Protein AF-A0A8T0RXV0-F1 (afdb_monomer_lite)

Structure (mmCIF, N/CA/C/O backbone):
data_AF-A0A8T0RXV0-F1
#
_entry.id   AF-A0A8T0RXV0-F1
#
loop_
_atom_site.group_PDB
_atom_site.id
_atom_site.type_symbol
_atom_site.label_atom_id
_atom_site.label_alt_id
_atom_site.label_comp_id
_atom_site.label_asym_id
_atom_site.label_entity_id
_atom_site.label_seq_id
_atom_site.pdbx_PDB_ins_code
_atom_site.Cartn_x
_atom_site.Cartn_y
_atom_site.Cartn_z
_atom_site.occupancy
_atom_site.B_iso_or_equiv
_atom_site.auth_seq_id
_atom_site.auth_comp_id
_atom_site.auth_asym_id
_atom_site.auth_atom_id
_atom_site.pdbx_PDB_model_num
ATOM 1 N N . MET A 1 1 ? 48.356 -8.460 -72.939 1.00 58.88 1 MET A N 1
ATOM 2 C CA . MET A 1 1 ? 48.527 -8.173 -71.494 1.00 58.88 1 MET A CA 1
ATOM 3 C C . MET A 1 1 ? 47.747 -6.936 -71.008 1.00 58.88 1 MET A C 1
ATOM 5 O O . MET A 1 1 ? 47.379 -6.901 -69.845 1.00 58.88 1 MET A O 1
ATOM 9 N N . ASN A 1 2 ? 47.422 -5.952 -71.863 1.00 64.62 2 ASN A N 1
ATOM 10 C CA . ASN A 1 2 ? 46.769 -4.693 -71.445 1.00 64.62 2 ASN A CA 1
ATOM 11 C C . ASN A 1 2 ? 45.253 -4.792 -71.145 1.00 64.62 2 ASN A C 1
ATOM 13 O O . ASN A 1 2 ? 44.739 -4.111 -70.266 1.00 64.62 2 ASN A O 1
ATOM 17 N N . GLN A 1 3 ? 44.528 -5.676 -71.839 1.00 70.62 3 GLN A N 1
ATOM 18 C CA . GLN A 1 3 ? 43.066 -5.788 -71.720 1.00 70.62 3 GLN A CA 1
ATOM 19 C C . GLN A 1 3 ? 42.608 -6.452 -70.404 1.00 70.62 3 GLN A C 1
ATOM 21 O O . GLN A 1 3 ? 41.545 -6.124 -69.888 1.00 70.62 3 GLN A O 1
ATOM 26 N N . ASN A 1 4 ? 43.438 -7.331 -69.825 1.00 80.12 4 ASN A N 1
ATOM 27 C CA . ASN A 1 4 ? 43.137 -8.017 -68.562 1.00 80.12 4 ASN A CA 1
ATOM 28 C C . ASN A 1 4 ? 43.220 -7.060 -67.356 1.00 80.12 4 ASN A C 1
ATOM 30 O O . ASN A 1 4 ? 42.320 -7.027 -66.525 1.00 80.12 4 ASN A O 1
ATOM 34 N N . HIS A 1 5 ? 44.239 -6.192 -67.328 1.00 82.12 5 HIS A N 1
ATOM 35 C CA . HIS A 1 5 ? 44.405 -5.178 -66.280 1.00 82.12 5 HIS A CA 1
ATOM 36 C C . HIS A 1 5 ? 43.252 -4.163 -66.250 1.00 82.12 5 HIS A C 1
ATOM 38 O O . HIS A 1 5 ? 42.787 -3.779 -65.180 1.00 82.12 5 HIS A O 1
ATOM 44 N N . SER A 1 6 ? 42.742 -3.755 -67.417 1.00 88.62 6 SER A N 1
ATOM 45 C CA . SER A 1 6 ? 41.596 -2.840 -67.501 1.00 88.62 6 SER A CA 1
ATOM 46 C C . SER A 1 6 ? 40.308 -3.455 -66.930 1.00 88.62 6 SER A C 1
ATOM 48 O O . SER A 1 6 ? 39.563 -2.779 -66.217 1.00 88.62 6 SER A O 1
ATOM 50 N N . ALA A 1 7 ? 40.065 -4.746 -67.182 1.00 91.62 7 ALA A N 1
ATOM 51 C CA . ALA A 1 7 ? 38.912 -5.459 -66.635 1.00 91.62 7 ALA A CA 1
ATOM 52 C C . ALA A 1 7 ? 38.996 -5.618 -65.106 1.00 91.62 7 ALA A C 1
ATOM 54 O O . ALA A 1 7 ? 37.989 -5.476 -64.412 1.00 91.62 7 ALA A O 1
ATOM 55 N N . GLU A 1 8 ? 40.193 -5.872 -64.577 1.00 93.00 8 GLU A N 1
ATOM 56 C CA . GLU A 1 8 ? 40.444 -5.999 -63.138 1.00 93.00 8 GLU A CA 1
ATOM 57 C C . GLU A 1 8 ? 40.203 -4.680 -62.391 1.00 93.00 8 GLU A C 1
ATOM 59 O O . GLU A 1 8 ? 39.479 -4.654 -61.395 1.00 93.00 8 GLU A O 1
ATOM 64 N N . ILE A 1 9 ? 40.707 -3.562 -62.927 1.00 92.88 9 ILE A N 1
ATOM 65 C CA . ILE A 1 9 ? 40.464 -2.219 -62.375 1.00 92.88 9 ILE A CA 1
ATOM 66 C C . ILE A 1 9 ? 38.962 -1.922 -62.312 1.00 92.88 9 ILE A C 1
ATOM 68 O O . ILE A 1 9 ? 38.464 -1.454 -61.286 1.00 92.88 9 ILE A O 1
ATOM 72 N N . LYS A 1 10 ? 38.216 -2.240 -63.377 1.00 94.56 10 LYS A N 1
ATOM 73 C CA . LYS A 1 10 ? 36.764 -2.024 -63.414 1.00 94.56 10 LYS A CA 1
ATOM 74 C C . LYS A 1 10 ? 36.038 -2.831 -62.331 1.00 94.56 10 LYS A C 1
ATOM 76 O O . LYS A 1 10 ? 35.209 -2.270 -61.617 1.00 94.56 10 LYS A O 1
ATOM 81 N N . ARG A 1 11 ? 36.391 -4.110 -62.155 1.00 95.31 11 ARG A N 1
ATOM 82 C CA . ARG A 1 11 ? 35.817 -4.968 -61.100 1.00 95.31 11 ARG A CA 1
ATOM 83 C C . ARG A 1 11 ? 36.105 -4.431 -59.702 1.00 95.31 11 ARG A C 1
ATOM 85 O O . ARG A 1 11 ? 35.204 -4.390 -58.868 1.00 95.31 11 ARG A O 1
ATOM 92 N N . LEU A 1 12 ? 37.338 -3.992 -59.449 1.00 95.50 12 LEU A N 1
ATOM 93 C CA . LEU A 1 12 ? 37.716 -3.400 -58.163 1.00 95.50 12 LEU A CA 1
ATOM 94 C C . LEU A 1 12 ? 36.931 -2.114 -57.881 1.00 95.50 12 LEU A C 1
ATOM 96 O O . LEU A 1 12 ? 36.508 -1.882 -56.749 1.00 95.50 12 LEU A O 1
ATOM 100 N N . GLN A 1 13 ? 36.683 -1.299 -58.905 1.00 95.19 13 GLN A N 1
ATOM 101 C CA . GLN A 1 13 ? 35.916 -0.065 -58.764 1.00 95.19 13 GLN A CA 1
ATOM 102 C C . GLN A 1 13 ? 34.431 -0.332 -58.482 1.00 95.19 13 GLN A C 1
ATOM 104 O O . GLN A 1 13 ? 33.842 0.316 -57.615 1.00 95.19 13 GLN A O 1
ATOM 109 N N . GLU A 1 14 ? 33.837 -1.324 -59.145 1.00 96.62 14 GLU A N 1
ATOM 110 C CA . GLU A 1 14 ? 32.471 -1.784 -58.868 1.00 96.62 14 GLU A CA 1
ATOM 111 C C . GLU A 1 14 ? 32.344 -2.357 -57.447 1.00 96.62 14 GLU A C 1
ATOM 113 O O . GLU A 1 14 ? 31.423 -1.986 -56.715 1.00 96.62 14 GLU A O 1
ATOM 118 N N . ALA A 1 15 ? 33.298 -3.190 -57.018 1.00 96.81 15 ALA A N 1
ATOM 119 C CA . ALA A 1 15 ? 33.333 -3.745 -55.666 1.00 96.81 15 ALA A CA 1
ATOM 120 C C . ALA A 1 15 ? 33.471 -2.649 -54.598 1.00 96.81 15 ALA A C 1
ATOM 122 O O . ALA A 1 15 ? 32.729 -2.651 -53.614 1.00 96.81 15 ALA A O 1
ATOM 123 N N . LYS A 1 16 ? 34.358 -1.667 -54.816 1.00 97.19 16 LYS A N 1
ATOM 124 C CA . LYS A 1 16 ? 34.516 -0.502 -53.933 1.00 97.19 16 LYS A CA 1
ATOM 125 C C . LYS A 1 16 ? 33.214 0.289 -53.811 1.00 97.19 16 LYS A C 1
ATOM 127 O O . LYS A 1 16 ? 32.817 0.642 -52.703 1.00 97.19 16 LYS A O 1
ATOM 132 N N . ASN A 1 17 ? 32.545 0.561 -54.930 1.00 96.62 17 ASN A N 1
ATOM 133 C CA . ASN A 1 17 ? 31.291 1.315 -54.935 1.00 96.62 17 ASN A CA 1
ATOM 134 C C . ASN A 1 17 ? 30.171 0.553 -54.215 1.00 96.62 17 ASN A C 1
ATOM 136 O O . ASN A 1 17 ? 29.411 1.155 -53.455 1.00 96.62 17 ASN A O 1
ATOM 140 N N . LYS A 1 18 ? 30.097 -0.770 -54.407 1.00 97.56 18 LYS A N 1
ATOM 141 C CA . LYS A 1 18 ? 29.151 -1.631 -53.691 1.00 97.56 18 LYS A CA 1
ATOM 142 C C . LYS A 1 18 ? 29.402 -1.600 -52.180 1.00 97.56 18 LYS A C 1
ATOM 144 O O . LYS A 1 18 ? 28.475 -1.312 -51.429 1.00 97.56 18 LYS A O 1
ATOM 149 N N . ALA A 1 19 ? 30.648 -1.805 -51.752 1.00 97.31 19 ALA A N 1
ATOM 150 C CA . ALA A 1 19 ? 31.025 -1.762 -50.338 1.00 97.31 19 ALA A CA 1
ATOM 151 C C . ALA A 1 19 ? 30.744 -0.389 -49.705 1.00 97.31 19 ALA A C 1
ATOM 153 O O . ALA A 1 19 ? 30.263 -0.304 -48.579 1.00 97.31 19 ALA A O 1
ATOM 154 N N . MET A 1 20 ? 30.987 0.701 -50.441 1.00 97.50 20 MET A N 1
ATOM 155 C CA . MET A 1 20 ? 30.693 2.057 -49.973 1.00 97.50 20 MET A CA 1
ATOM 156 C C . MET A 1 20 ? 29.193 2.284 -49.750 1.00 97.50 20 MET A C 1
ATOM 158 O O . MET A 1 20 ? 28.813 2.944 -48.783 1.00 97.50 20 MET A O 1
ATOM 162 N N . LYS A 1 21 ? 28.340 1.727 -50.617 1.00 97.56 21 LYS A N 1
ATOM 163 C CA . LYS A 1 21 ? 26.886 1.788 -50.443 1.00 97.56 21 LYS A CA 1
ATOM 164 C C . LYS A 1 21 ? 26.438 0.991 -49.216 1.00 97.56 21 LYS A C 1
ATOM 166 O O . LYS A 1 21 ? 25.715 1.526 -48.387 1.00 97.56 21 LYS A O 1
ATOM 171 N N . GLU A 1 22 ? 26.913 -0.244 -49.069 1.00 97.69 22 GLU A N 1
ATOM 172 C CA . GLU A 1 22 ? 26.587 -1.093 -47.912 1.00 97.69 22 GLU A CA 1
ATOM 173 C C . GLU A 1 22 ? 27.020 -0.447 -46.588 1.00 97.69 22 GLU A C 1
ATOM 175 O O . GLU A 1 22 ? 26.275 -0.484 -45.610 1.00 97.69 22 GLU A O 1
ATOM 180 N N . LEU A 1 23 ? 28.190 0.203 -46.566 1.00 97.56 23 LEU A N 1
ATOM 181 C CA . LEU A 1 23 ? 28.672 0.942 -45.399 1.00 97.56 23 LEU A CA 1
ATOM 182 C C . LEU A 1 23 ? 27.764 2.132 -45.052 1.00 97.56 23 LEU A C 1
ATOM 184 O O . LEU A 1 23 ? 27.494 2.368 -43.875 1.00 97.56 23 LEU A O 1
ATOM 188 N N . ARG A 1 24 ? 27.269 2.867 -46.059 1.00 97.94 24 ARG A N 1
ATOM 189 C CA . ARG A 1 24 ? 26.311 3.964 -45.848 1.00 97.94 24 ARG A CA 1
ATOM 190 C C . ARG A 1 24 ? 25.008 3.441 -45.241 1.00 97.94 24 ARG A C 1
ATOM 192 O O . ARG A 1 24 ? 24.598 3.941 -44.197 1.00 97.94 24 ARG A O 1
ATOM 199 N N . ASP A 1 25 ? 24.411 2.419 -45.850 1.00 97.88 25 ASP A N 1
ATOM 200 C CA . ASP A 1 25 ? 23.139 1.843 -45.396 1.00 97.88 25 ASP A CA 1
ATOM 201 C C . ASP A 1 25 ? 23.267 1.278 -43.963 1.00 97.88 25 ASP A C 1
ATOM 203 O O . ASP A 1 25 ? 22.361 1.410 -43.133 1.00 97.88 25 ASP A O 1
ATOM 207 N N . ALA A 1 26 ? 24.417 0.671 -43.639 1.00 98.06 26 ALA A N 1
ATOM 208 C CA . ALA A 1 26 ? 24.716 0.185 -42.296 1.00 98.06 26 ALA A CA 1
ATOM 209 C C . ALA A 1 26 ? 24.829 1.324 -41.270 1.00 98.06 26 ALA A C 1
ATOM 211 O O . ALA A 1 26 ? 24.265 1.205 -40.180 1.00 98.06 26 ALA A O 1
ATOM 212 N N . ASN A 1 27 ? 25.503 2.426 -41.614 1.00 97.56 27 ASN A N 1
ATOM 213 C CA . ASN A 1 27 ? 25.619 3.591 -40.736 1.00 97.56 27 ASN A CA 1
ATOM 214 C C . ASN A 1 27 ? 24.260 4.244 -40.464 1.00 97.56 27 ASN A C 1
ATOM 216 O O . ASN A 1 27 ? 23.946 4.496 -39.304 1.00 97.56 27 ASN A O 1
ATOM 220 N N . GLU A 1 28 ? 23.424 4.439 -41.487 1.00 98.12 28 GLU A N 1
ATOM 221 C CA . GLU A 1 28 ? 22.069 4.992 -41.314 1.00 98.12 28 GLU A CA 1
ATOM 222 C C . GLU A 1 28 ? 21.215 4.104 -40.391 1.00 98.12 28 GLU A C 1
ATOM 224 O O . GLU A 1 28 ? 20.502 4.583 -39.503 1.00 98.12 28 GLU A O 1
ATOM 229 N N . LYS A 1 29 ? 21.325 2.778 -40.544 1.00 98.19 29 LYS A N 1
ATOM 230 C CA . LYS A 1 29 ? 20.635 1.820 -39.672 1.00 98.19 29 LYS A CA 1
ATOM 231 C C . LYS A 1 29 ? 21.139 1.879 -38.229 1.00 98.19 29 LYS A C 1
ATOM 233 O O . LYS A 1 29 ? 20.332 1.739 -37.307 1.00 98.19 29 LYS A O 1
ATOM 238 N N . LEU A 1 30 ? 22.448 2.032 -38.024 1.00 98.12 30 LEU A N 1
ATOM 239 C CA . LEU A 1 30 ? 23.040 2.170 -36.691 1.00 98.12 30 LEU A CA 1
ATOM 240 C C . LEU A 1 30 ? 22.625 3.484 -36.028 1.00 98.12 30 LEU A C 1
ATOM 242 O O . LEU A 1 30 ? 22.235 3.461 -34.865 1.00 98.12 30 LEU A O 1
ATOM 246 N N . GLU A 1 31 ? 22.626 4.591 -36.767 1.00 98.19 31 GLU A N 1
ATOM 247 C CA . GLU A 1 31 ? 22.200 5.903 -36.272 1.00 98.19 31 GLU A CA 1
ATOM 248 C C . GLU A 1 31 ? 20.739 5.883 -35.811 1.00 98.19 31 GLU A C 1
ATOM 250 O O . GLU A 1 31 ? 20.424 6.322 -34.703 1.00 98.19 31 GLU A O 1
ATOM 255 N N . LYS A 1 32 ? 19.847 5.276 -36.607 1.00 98.38 32 LYS A N 1
ATOM 256 C CA . LYS A 1 32 ? 18.446 5.097 -36.209 1.00 98.38 32 LYS A CA 1
ATOM 257 C C . LYS A 1 32 ? 18.319 4.276 -34.923 1.00 98.38 32 LYS A C 1
ATOM 259 O O . LYS A 1 32 ? 17.607 4.680 -34.010 1.00 98.38 32 LYS A O 1
ATOM 264 N N . LYS A 1 33 ? 19.022 3.140 -34.836 1.00 98.06 33 LYS A N 1
ATOM 265 C CA . LYS A 1 33 ? 18.999 2.286 -33.637 1.00 98.06 33 LYS A CA 1
ATOM 266 C C . LYS A 1 33 ? 19.522 3.008 -32.398 1.00 98.06 33 LYS A C 1
ATOM 268 O O . LYS A 1 33 ? 18.974 2.798 -31.322 1.00 98.06 33 LYS A O 1
ATOM 273 N N . LEU A 1 34 ? 20.564 3.824 -32.548 1.00 98.25 34 LEU A N 1
ATOM 274 C CA . LEU A 1 34 ? 21.124 4.613 -31.456 1.00 98.25 34 LEU A CA 1
ATOM 275 C C . LEU A 1 34 ? 20.096 5.626 -30.944 1.00 98.25 34 LEU A C 1
ATOM 277 O O . LEU A 1 34 ? 19.819 5.659 -29.752 1.00 98.25 34 LEU A O 1
ATOM 281 N N . LYS A 1 35 ? 19.449 6.364 -31.852 1.00 98.06 35 LYS A N 1
ATOM 282 C CA . LYS A 1 35 ? 18.400 7.327 -31.498 1.00 98.06 35 LYS A CA 1
ATOM 283 C C . LYS A 1 35 ? 17.201 6.668 -30.810 1.00 98.06 35 LYS A C 1
ATOM 285 O O . LYS A 1 35 ? 16.683 7.203 -29.831 1.00 98.06 35 LYS A O 1
ATOM 290 N N . ASP A 1 36 ? 16.767 5.512 -31.309 1.00 98.31 36 ASP A N 1
ATOM 291 C CA . ASP A 1 36 ? 15.672 4.751 -30.703 1.00 98.31 36 ASP A CA 1
ATOM 292 C C . ASP A 1 36 ? 16.057 4.259 -29.293 1.00 98.31 36 ASP A C 1
ATOM 294 O O . ASP A 1 36 ? 15.237 4.319 -28.374 1.00 98.31 36 ASP A O 1
ATOM 298 N N . ALA A 1 37 ? 17.302 3.807 -29.100 1.00 98.25 37 ALA A N 1
ATOM 299 C CA . ALA A 1 37 ? 17.816 3.380 -27.798 1.00 98.25 37 ALA A CA 1
ATOM 300 C C . ALA A 1 37 ? 17.928 4.548 -26.803 1.00 98.25 37 ALA A C 1
ATOM 302 O O . ALA A 1 37 ? 17.492 4.408 -25.660 1.00 98.25 37 ALA A O 1
ATOM 303 N N . ASP A 1 38 ? 18.429 5.706 -27.239 1.00 98.50 38 ASP A N 1
ATOM 304 C CA . ASP A 1 38 ? 18.499 6.918 -26.415 1.00 98.50 38 ASP A CA 1
ATOM 305 C C . ASP A 1 38 ? 17.102 7.359 -25.962 1.00 98.50 38 ASP A C 1
ATOM 307 O O . ASP A 1 38 ? 16.892 7.649 -24.783 1.00 98.50 38 ASP A O 1
ATOM 311 N N . SER A 1 39 ? 16.117 7.332 -26.870 1.00 98.06 39 SER A N 1
ATOM 312 C CA . SER A 1 39 ? 14.723 7.640 -26.529 1.00 98.06 39 SER A CA 1
ATOM 313 C C . SER A 1 39 ? 14.178 6.686 -25.461 1.00 98.06 39 SER A C 1
ATOM 315 O O . SER A 1 39 ? 13.588 7.132 -24.478 1.00 98.06 39 SER A O 1
ATOM 317 N N . GLN A 1 40 ? 14.411 5.377 -25.609 1.00 98.44 40 GLN A N 1
ATOM 318 C CA . GLN A 1 40 ? 13.968 4.380 -24.626 1.00 98.44 40 GLN A CA 1
ATOM 319 C C . GLN A 1 40 ? 14.659 4.549 -23.270 1.00 98.44 40 GLN A C 1
ATOM 321 O O . GLN A 1 40 ? 14.042 4.321 -22.223 1.00 98.44 40 GLN A O 1
ATOM 326 N N . MET A 1 41 ? 15.931 4.951 -23.269 1.00 98.38 41 MET A N 1
ATOM 327 C CA . MET A 1 41 ? 16.676 5.199 -22.041 1.00 98.38 41 MET A CA 1
ATOM 328 C C . MET A 1 41 ? 16.115 6.408 -21.289 1.00 98.38 41 MET A C 1
ATOM 330 O O . MET A 1 41 ? 15.903 6.316 -20.081 1.00 98.38 41 MET A O 1
ATOM 334 N N . VAL A 1 42 ? 15.804 7.501 -21.991 1.00 98.31 42 VAL A N 1
ATOM 335 C CA . VAL A 1 42 ? 15.170 8.688 -21.393 1.00 98.31 42 VAL A CA 1
ATOM 336 C C . VAL A 1 42 ? 13.817 8.337 -20.771 1.00 98.31 42 VAL A C 1
ATOM 338 O O . VAL A 1 42 ? 13.562 8.693 -19.617 1.00 98.31 42 VAL A O 1
ATOM 341 N N . ASP A 1 43 ? 12.978 7.584 -21.484 1.00 98.38 43 ASP A N 1
ATOM 342 C CA . ASP A 1 43 ? 11.677 7.146 -20.964 1.00 98.38 43 ASP A CA 1
ATOM 343 C C . ASP A 1 43 ? 11.827 6.260 -19.720 1.00 98.38 43 ASP A C 1
ATOM 345 O O . ASP A 1 43 ? 11.098 6.413 -18.735 1.00 98.38 43 ASP A O 1
ATOM 349 N N . SER A 1 44 ? 12.807 5.355 -19.735 1.00 98.06 44 SER A N 1
ATOM 350 C CA . SER A 1 44 ? 13.096 4.472 -18.602 1.00 98.06 44 SER A CA 1
ATOM 351 C C . SER A 1 44 ? 13.615 5.253 -17.393 1.00 98.06 44 SER A C 1
ATOM 353 O O . SER A 1 44 ? 13.164 5.015 -16.273 1.00 98.06 44 SER A O 1
ATOM 355 N N . MET A 1 45 ? 14.503 6.229 -17.603 1.00 98.38 45 MET A N 1
ATOM 356 C CA . MET A 1 45 ? 15.007 7.109 -16.543 1.00 98.38 45 MET A CA 1
ATOM 357 C C . MET A 1 45 ? 13.887 7.927 -15.903 1.00 98.38 45 MET A C 1
ATOM 359 O O . MET A 1 45 ? 13.849 8.059 -14.679 1.00 98.38 45 MET A O 1
ATOM 363 N N . LYS A 1 46 ? 12.950 8.437 -16.711 1.00 98.12 46 LYS A N 1
ATOM 364 C CA . LYS A 1 46 ? 11.779 9.152 -16.197 1.00 98.12 46 LYS A CA 1
ATOM 365 C C . LYS A 1 46 ? 10.935 8.250 -15.294 1.00 98.12 46 LYS A C 1
ATOM 367 O O . LYS A 1 46 ? 10.663 8.625 -14.160 1.00 98.12 46 LYS A O 1
ATOM 372 N N . ARG A 1 47 ? 10.619 7.030 -15.744 1.00 98.12 47 ARG A N 1
ATOM 373 C CA . ARG A 1 47 ? 9.859 6.052 -14.942 1.00 98.12 47 ARG A CA 1
ATOM 374 C C . ARG A 1 47 ? 10.560 5.687 -13.636 1.00 98.12 47 ARG A C 1
ATOM 376 O O . ARG A 1 47 ? 9.907 5.604 -12.605 1.00 98.12 47 ARG A O 1
ATOM 383 N N . ILE A 1 48 ? 11.879 5.482 -13.665 1.00 98.19 48 ILE A N 1
ATOM 384 C CA . ILE A 1 48 ? 12.666 5.191 -12.456 1.00 98.19 48 ILE A CA 1
ATOM 385 C C . ILE A 1 48 ? 12.577 6.352 -11.462 1.00 98.19 48 ILE A C 1
ATOM 387 O O . ILE A 1 48 ? 12.414 6.118 -10.267 1.00 98.19 48 ILE A O 1
ATOM 391 N N . LYS A 1 49 ? 12.661 7.596 -11.945 1.00 98.19 49 LYS A N 1
ATOM 392 C CA . LYS A 1 49 ? 12.537 8.784 -11.097 1.00 98.19 49 LYS A CA 1
ATOM 393 C C . LYS A 1 49 ? 11.157 8.871 -10.446 1.00 98.19 49 LYS A C 1
ATOM 395 O O . LYS A 1 49 ? 11.089 9.090 -9.240 1.00 98.19 49 LYS A O 1
ATOM 400 N N . ASP A 1 50 ? 10.099 8.673 -11.228 1.00 97.75 50 ASP A N 1
ATOM 401 C CA . ASP A 1 50 ? 8.717 8.738 -10.743 1.00 97.75 50 ASP A CA 1
ATOM 402 C C . ASP A 1 50 ? 8.463 7.642 -9.685 1.00 97.75 50 ASP A C 1
ATOM 404 O O . ASP A 1 50 ? 8.062 7.944 -8.563 1.00 97.75 50 ASP A O 1
ATOM 408 N N . LEU A 1 51 ? 8.846 6.390 -9.970 1.00 98.00 51 LEU A N 1
ATOM 409 C CA . LEU A 1 51 ? 8.735 5.274 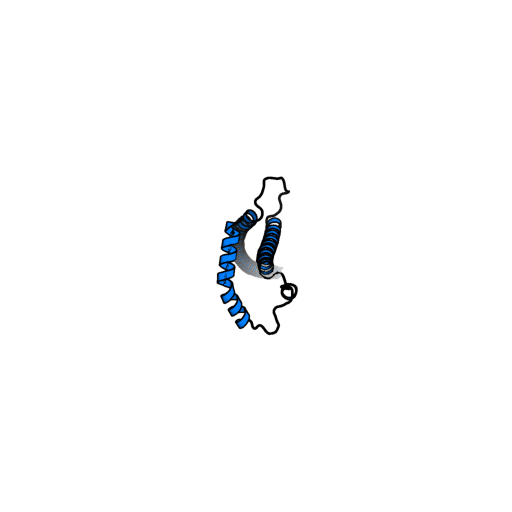-9.017 1.00 98.00 51 LEU A CA 1
ATOM 410 C C . LEU A 1 51 ? 9.577 5.479 -7.751 1.00 98.00 51 LEU A C 1
ATOM 412 O O . LEU A 1 51 ? 9.170 5.087 -6.659 1.00 98.00 51 LEU A O 1
ATOM 416 N N . SER A 1 52 ? 10.760 6.084 -7.874 1.00 96.50 52 SER A N 1
ATOM 417 C CA . SER A 1 52 ? 11.604 6.379 -6.715 1.00 96.50 52 SER A CA 1
ATOM 418 C C . SER A 1 52 ? 10.972 7.417 -5.788 1.00 96.50 52 SER A C 1
ATOM 420 O O . SER A 1 52 ? 11.211 7.347 -4.583 1.00 96.50 52 SER A O 1
ATOM 422 N N . ALA A 1 53 ? 10.209 8.373 -6.326 1.00 96.88 53 ALA A N 1
ATOM 423 C CA . ALA A 1 53 ? 9.470 9.337 -5.518 1.00 96.88 53 ALA A CA 1
ATOM 424 C C . ALA A 1 53 ? 8.301 8.653 -4.790 1.00 96.88 53 ALA A C 1
ATOM 426 O O . ALA A 1 53 ? 8.203 8.760 -3.572 1.00 96.88 53 ALA A O 1
ATOM 427 N N . GLU A 1 54 ? 7.503 7.846 -5.498 1.00 96.81 54 GLU A N 1
ATOM 428 C CA . GLU A 1 54 ? 6.394 7.089 -4.893 1.00 96.81 54 GLU A CA 1
ATOM 429 C C . GLU A 1 54 ? 6.864 6.140 -3.775 1.00 96.81 54 GLU A C 1
ATOM 431 O O . GLU A 1 54 ? 6.233 6.035 -2.722 1.00 96.81 54 GLU A O 1
ATOM 436 N N . LEU A 1 55 ? 8.008 5.470 -3.963 1.00 96.19 55 LEU A N 1
ATOM 437 C CA . LEU A 1 55 ? 8.600 4.612 -2.931 1.00 96.19 55 LEU A CA 1
ATOM 438 C C . LEU A 1 55 ? 9.046 5.394 -1.690 1.00 96.19 55 LEU A C 1
ATOM 440 O O . LEU A 1 55 ? 8.993 4.856 -0.580 1.00 96.19 55 LEU A O 1
ATOM 444 N N . GLN A 1 56 ? 9.498 6.636 -1.862 1.00 95.50 56 GLN A N 1
ATOM 445 C CA . GLN A 1 56 ? 9.880 7.495 -0.747 1.00 95.50 56 GLN A CA 1
ATOM 446 C C . GLN A 1 56 ? 8.642 7.928 0.050 1.00 95.50 56 GLN A C 1
ATOM 448 O O . GLN A 1 56 ? 8.638 7.765 1.272 1.00 95.50 56 GLN A O 1
ATOM 453 N N . ASP A 1 57 ? 7.578 8.361 -0.628 1.00 95.31 57 ASP A N 1
ATOM 454 C CA . ASP A 1 57 ? 6.306 8.725 0.012 1.00 95.31 57 ASP A CA 1
ATOM 455 C C . ASP A 1 57 ? 5.715 7.533 0.782 1.00 95.31 57 ASP A C 1
ATOM 457 O O . ASP A 1 57 ? 5.337 7.643 1.953 1.00 95.31 57 ASP A O 1
ATOM 461 N N . PHE A 1 58 ? 5.717 6.344 0.168 1.00 93.06 58 PHE A N 1
ATOM 462 C CA . PHE A 1 58 ? 5.273 5.110 0.818 1.00 93.06 58 PHE A CA 1
ATOM 463 C C . PHE A 1 58 ? 6.103 4.774 2.066 1.00 93.06 58 PHE A C 1
ATOM 465 O O . PHE A 1 58 ? 5.561 4.352 3.095 1.00 93.06 58 PHE A O 1
ATOM 472 N N . LYS A 1 59 ? 7.425 4.961 1.998 1.00 92.25 59 LYS A N 1
ATOM 473 C CA . LYS A 1 59 ? 8.332 4.720 3.125 1.00 92.25 59 LYS A CA 1
ATOM 474 C C . LYS A 1 59 ? 8.048 5.667 4.287 1.00 92.25 59 LYS A C 1
ATOM 476 O O . LYS A 1 59 ? 8.110 5.232 5.437 1.00 92.25 59 LYS A O 1
ATOM 481 N N . GLU A 1 60 ? 7.752 6.932 4.013 1.00 92.62 60 GLU A N 1
ATOM 482 C CA . GLU A 1 60 ? 7.402 7.917 5.039 1.00 92.62 60 GLU A CA 1
ATOM 483 C C . GLU A 1 60 ? 6.053 7.595 5.689 1.00 92.62 60 GLU A C 1
ATOM 485 O O . GLU A 1 60 ? 5.980 7.505 6.916 1.00 92.62 60 GLU A O 1
ATOM 490 N N . ALA A 1 61 ? 5.026 7.288 4.892 1.00 91.50 61 ALA A N 1
ATOM 491 C CA . ALA A 1 61 ? 3.721 6.866 5.405 1.00 91.50 61 ALA A CA 1
ATOM 492 C C . ALA A 1 61 ? 3.810 5.587 6.261 1.00 91.50 61 ALA A C 1
ATOM 494 O O . ALA A 1 61 ? 3.209 5.498 7.332 1.00 91.50 61 ALA A O 1
ATOM 495 N N . SER A 1 62 ? 4.617 4.613 5.828 1.00 90.81 62 SER A N 1
ATOM 496 C CA . SER A 1 62 ? 4.841 3.367 6.572 1.00 90.81 62 SER A CA 1
ATOM 497 C C . SER A 1 62 ? 5.486 3.612 7.936 1.00 90.81 62 SER A C 1
ATOM 499 O O . SER A 1 62 ? 5.118 2.958 8.907 1.00 90.81 62 SER A O 1
ATOM 501 N N . LYS A 1 63 ? 6.430 4.558 8.037 1.00 88.81 63 LYS A N 1
ATOM 502 C CA . LYS A 1 63 ? 7.060 4.909 9.319 1.00 88.81 63 LYS A CA 1
ATOM 503 C C . LYS A 1 63 ? 6.054 5.488 10.306 1.00 88.81 63 LYS A C 1
ATOM 505 O O . LYS A 1 63 ? 6.053 5.056 11.449 1.00 88.81 63 LYS A O 1
ATOM 510 N N . LEU A 1 64 ? 5.164 6.377 9.856 1.00 89.62 64 LEU A N 1
ATOM 511 C CA . LEU A 1 64 ? 4.116 6.946 10.712 1.00 89.62 64 LEU A CA 1
ATOM 512 C C . LEU A 1 64 ? 3.220 5.857 11.320 1.00 89.62 64 LEU A C 1
ATOM 514 O O . LEU A 1 64 ? 2.918 5.899 12.510 1.00 89.62 64 LEU A O 1
ATOM 518 N N . LEU A 1 65 ? 2.826 4.863 10.517 1.00 87.94 65 LEU A N 1
ATOM 519 C CA . LEU A 1 65 ? 2.040 3.726 11.004 1.00 87.94 65 LEU A CA 1
ATOM 520 C C . LEU A 1 65 ? 2.820 2.859 11.990 1.00 87.94 65 LEU A C 1
ATOM 522 O O . LEU A 1 65 ? 2.266 2.440 13.001 1.00 87.94 65 LEU A O 1
ATOM 526 N N . ILE A 1 66 ? 4.091 2.577 11.703 1.00 88.12 66 ILE A N 1
ATOM 527 C CA . ILE A 1 66 ? 4.927 1.784 12.605 1.00 88.12 66 ILE A CA 1
ATOM 528 C C . ILE A 1 66 ? 5.098 2.513 13.941 1.00 88.12 66 ILE A C 1
ATOM 530 O O . ILE A 1 66 ? 4.908 1.894 14.981 1.00 88.12 66 ILE A O 1
ATOM 534 N N . ASP A 1 67 ? 5.395 3.811 13.925 1.00 86.31 67 ASP A N 1
ATOM 535 C CA . ASP A 1 67 ? 5.634 4.595 15.139 1.00 86.31 67 ASP A CA 1
ATOM 536 C C . ASP A 1 67 ? 4.370 4.723 16.013 1.00 86.31 67 ASP A C 1
ATOM 538 O O . ASP A 1 67 ? 4.479 4.815 17.234 1.00 86.31 67 ASP A O 1
ATOM 542 N N . LEU A 1 68 ? 3.172 4.673 15.416 1.00 85.81 68 LEU A N 1
ATOM 543 C CA . LEU A 1 68 ? 1.898 4.638 16.147 1.00 85.81 68 LEU A CA 1
ATOM 544 C C . LEU A 1 68 ? 1.704 3.334 16.938 1.00 85.81 68 LEU A C 1
ATOM 546 O O . LEU A 1 68 ? 1.095 3.338 18.005 1.00 85.81 68 LEU A O 1
ATOM 550 N N . VAL A 1 69 ? 2.163 2.213 16.387 1.00 83.56 69 VAL A N 1
ATOM 551 C CA . VAL A 1 69 ? 1.834 0.864 16.880 1.00 83.56 69 VAL A CA 1
ATOM 552 C C . VAL A 1 69 ? 2.964 0.263 17.705 1.00 83.56 69 VAL A C 1
ATOM 554 O O . VAL A 1 69 ? 2.736 -0.546 18.602 1.00 83.56 69 VAL A O 1
ATOM 557 N N . ASP A 1 70 ? 4.188 0.638 17.369 1.00 75.31 70 ASP A N 1
ATOM 558 C CA . ASP A 1 70 ? 5.421 0.121 17.933 1.00 75.31 70 ASP A CA 1
ATOM 559 C C . ASP A 1 70 ? 6.451 1.257 18.003 1.00 75.31 70 ASP A C 1
ATOM 561 O O . ASP A 1 70 ? 7.424 1.275 17.233 1.00 75.31 70 ASP A O 1
ATOM 565 N N . PRO A 1 71 ? 6.210 2.260 18.874 1.00 69.06 71 PRO A N 1
ATOM 566 C CA . PRO A 1 71 ? 7.154 3.344 19.073 1.00 69.06 71 PRO A CA 1
ATOM 567 C C . PRO A 1 71 ? 8.475 2.737 19.535 1.00 69.06 71 PRO A C 1
ATOM 569 O O . PRO A 1 71 ? 8.504 1.931 20.465 1.00 69.06 71 PRO A O 1
ATOM 572 N N . VAL A 1 72 ? 9.573 3.100 18.870 1.00 66.00 72 VAL A N 1
ATOM 573 C CA . VAL A 1 72 ? 10.903 2.574 19.195 1.00 66.00 72 VAL A CA 1
ATOM 574 C C . VAL A 1 72 ? 11.275 3.026 20.608 1.00 66.00 72 VAL A C 1
ATOM 576 O O . VAL A 1 72 ? 11.790 4.125 20.811 1.00 66.00 72 VAL A O 1
ATOM 579 N N . VAL A 1 73 ? 11.007 2.178 21.599 1.00 59.53 73 VAL A N 1
ATOM 580 C CA . VAL A 1 73 ? 11.621 2.281 22.919 1.00 59.53 73 VAL A CA 1
ATOM 581 C C . VAL A 1 73 ? 13.072 1.879 22.710 1.00 59.53 73 VAL A C 1
ATOM 583 O O . VAL A 1 73 ? 13.344 0.837 22.122 1.00 59.53 73 VAL A O 1
ATOM 586 N N . VAL A 1 74 ? 13.988 2.764 23.093 1.00 51.91 74 VAL A N 1
ATOM 587 C CA . VAL A 1 74 ? 15.437 2.677 22.869 1.00 51.91 74 VAL A CA 1
ATOM 588 C C . VAL A 1 74 ? 16.022 1.466 23.606 1.00 51.91 74 VAL A C 1
ATOM 590 O O . VAL A 1 74 ? 16.703 1.607 24.612 1.00 51.91 74 VAL A O 1
ATOM 593 N N . GLU A 1 75 ? 15.762 0.260 23.123 1.00 48.62 75 GLU A N 1
ATOM 594 C CA . GLU A 1 75 ? 16.461 -0.950 23.525 1.00 48.62 75 GLU A CA 1
ATOM 595 C C . GLU A 1 75 ? 16.872 -1.711 22.272 1.00 48.62 75 GLU A C 1
ATOM 597 O O . GLU A 1 75 ? 16.087 -1.928 21.346 1.00 48.62 75 GLU A O 1
ATOM 602 N N . ALA A 1 76 ? 18.168 -2.018 22.240 1.00 53.66 76 ALA A N 1
ATOM 603 C CA . ALA A 1 76 ? 18.928 -2.523 21.112 1.00 53.66 76 ALA A CA 1
ATOM 604 C C . ALA A 1 76 ? 18.280 -3.768 20.495 1.00 53.66 76 ALA A C 1
ATOM 606 O O . ALA A 1 76 ? 18.564 -4.901 20.872 1.00 53.66 76 ALA A O 1
ATOM 607 N N . THR A 1 77 ? 17.416 -3.547 19.516 1.00 53.19 77 THR A N 1
ATOM 608 C CA . THR A 1 77 ? 16.949 -4.582 18.608 1.00 53.19 77 THR A CA 1
ATOM 609 C C . THR A 1 77 ? 17.649 -4.351 17.282 1.00 53.19 77 THR A C 1
ATOM 611 O O . THR A 1 77 ? 17.718 -3.226 16.791 1.00 53.19 77 THR A O 1
ATOM 614 N N . GLU A 1 78 ? 18.249 -5.424 16.767 1.00 56.09 78 GLU A N 1
ATOM 615 C CA . GLU A 1 78 ? 18.870 -5.516 15.445 1.00 56.09 78 GLU A CA 1
ATOM 616 C C . GLU A 1 78 ? 18.091 -4.678 14.426 1.00 56.09 78 GLU A C 1
ATOM 618 O O . GLU A 1 78 ? 16.860 -4.712 14.441 1.00 56.09 78 GLU A O 1
ATOM 623 N N . GLU A 1 79 ? 18.783 -3.924 13.564 1.00 62.78 79 GLU A N 1
ATOM 624 C CA . GLU A 1 79 ? 18.161 -3.055 12.555 1.00 62.78 79 GLU A CA 1
ATOM 625 C C . GLU A 1 79 ? 17.230 -3.864 11.628 1.00 62.78 79 GLU A C 1
ATOM 627 O O . GLU A 1 79 ? 17.616 -4.331 10.555 1.00 62.78 79 GLU A O 1
ATOM 632 N N . ARG A 1 80 ? 15.972 -4.060 12.043 1.00 74.25 80 ARG A N 1
ATOM 633 C CA . ARG A 1 80 ? 14.955 -4.742 11.244 1.00 74.25 80 ARG A CA 1
ATOM 634 C C . ARG A 1 80 ? 14.601 -3.860 10.060 1.00 74.25 80 ARG A C 1
ATOM 636 O O . ARG A 1 80 ? 14.456 -2.640 10.179 1.00 74.25 80 ARG A O 1
ATOM 643 N N . SER A 1 81 ? 14.393 -4.491 8.909 1.00 85.75 81 SER A N 1
ATOM 644 C CA . SER A 1 81 ? 13.935 -3.779 7.720 1.00 85.75 81 SER A CA 1
ATOM 645 C C . SER A 1 81 ? 12.562 -3.134 7.959 1.00 85.75 81 SER A C 1
ATOM 647 O O . SER A 1 81 ? 11.736 -3.644 8.721 1.00 85.75 81 SER A O 1
ATOM 649 N N . LEU A 1 82 ? 12.293 -2.025 7.257 1.00 85.31 82 LEU A N 1
ATOM 650 C CA . LEU A 1 82 ? 10.986 -1.352 7.274 1.00 85.31 82 LEU A CA 1
ATOM 651 C C . LEU A 1 82 ? 9.843 -2.336 6.983 1.00 85.31 82 LEU A C 1
ATOM 653 O O . LEU A 1 82 ? 8.809 -2.281 7.634 1.00 85.31 82 LEU A O 1
ATOM 657 N N . LEU A 1 83 ? 10.048 -3.251 6.031 1.00 87.12 83 LEU A N 1
ATOM 658 C CA . LEU A 1 83 ? 9.051 -4.246 5.642 1.00 87.12 83 LEU A CA 1
ATOM 659 C C . LEU A 1 83 ? 8.687 -5.173 6.806 1.00 87.12 83 LEU A C 1
ATOM 661 O O . LEU A 1 83 ? 7.506 -5.389 7.060 1.00 87.12 83 LEU A O 1
ATOM 665 N N . SER A 1 84 ? 9.689 -5.684 7.527 1.00 87.12 84 SER A N 1
ATOM 666 C CA . SER A 1 84 ? 9.461 -6.553 8.686 1.00 87.12 84 SER A CA 1
ATOM 667 C C . SER A 1 84 ? 8.700 -5.812 9.786 1.00 87.12 84 SER A C 1
ATOM 669 O O . SER A 1 84 ? 7.706 -6.329 10.294 1.00 87.12 84 SER A O 1
ATOM 671 N N . ARG A 1 85 ? 9.101 -4.571 10.090 1.00 87.81 85 ARG A N 1
ATOM 672 C CA . ARG A 1 85 ? 8.409 -3.731 11.079 1.00 87.81 85 ARG A CA 1
ATOM 673 C C . ARG A 1 85 ? 6.976 -3.396 10.660 1.00 87.81 85 ARG A C 1
ATOM 675 O O . ARG A 1 85 ? 6.087 -3.393 11.501 1.00 87.81 85 ARG A O 1
ATOM 682 N N . LEU A 1 86 ? 6.726 -3.155 9.372 1.00 88.81 86 LEU A N 1
ATOM 683 C CA . LEU A 1 86 ? 5.385 -2.867 8.856 1.00 88.81 86 LEU A CA 1
ATOM 684 C C . LEU A 1 86 ? 4.458 -4.090 8.943 1.00 88.81 86 LEU A C 1
ATOM 686 O O . LEU A 1 86 ? 3.290 -3.963 9.318 1.00 88.81 86 LEU A O 1
ATOM 690 N N . GLN A 1 87 ? 4.976 -5.281 8.628 1.00 89.44 87 GLN A N 1
ATOM 691 C CA . GLN A 1 87 ? 4.238 -6.536 8.795 1.00 89.44 87 GLN A CA 1
ATOM 692 C C . GLN A 1 87 ? 3.867 -6.763 10.265 1.00 89.44 87 GLN A C 1
ATOM 694 O O . GLN A 1 87 ? 2.713 -7.065 10.569 1.00 89.44 87 GLN A O 1
ATOM 699 N N . GLU A 1 88 ? 4.817 -6.552 11.176 1.00 89.00 88 GLU A N 1
ATOM 700 C CA . GLU A 1 88 ? 4.592 -6.674 12.616 1.00 89.00 88 GLU A CA 1
ATOM 701 C C . GLU A 1 88 ? 3.592 -5.629 13.134 1.00 89.00 88 GLU A C 1
ATOM 703 O O . GLU A 1 88 ? 2.661 -5.984 13.853 1.00 89.00 88 GLU A O 1
ATOM 708 N N . ALA A 1 89 ? 3.711 -4.364 12.720 1.00 89.12 89 ALA A N 1
ATOM 709 C CA . ALA A 1 89 ? 2.757 -3.311 13.073 1.00 89.12 89 ALA A CA 1
ATOM 710 C C . ALA A 1 89 ? 1.329 -3.671 12.630 1.00 89.12 89 ALA A C 1
ATOM 712 O O . ALA A 1 89 ? 0.374 -3.512 13.387 1.00 89.12 89 ALA A O 1
ATOM 713 N N . THR A 1 90 ? 1.172 -4.247 11.437 1.00 89.06 90 THR A N 1
ATOM 714 C CA . THR A 1 90 ? -0.141 -4.697 10.945 1.00 89.06 90 THR A CA 1
ATOM 715 C C . THR A 1 90 ? -0.716 -5.826 11.815 1.00 89.06 90 THR A C 1
ATOM 717 O O . THR A 1 90 ? -1.904 -5.820 12.143 1.00 89.06 90 THR A O 1
ATOM 720 N N . GLN A 1 91 ? 0.119 -6.776 12.249 1.00 90.50 91 GLN A N 1
ATOM 721 C CA . GLN A 1 91 ? -0.291 -7.855 13.159 1.00 90.50 91 GLN A CA 1
ATOM 722 C C . GLN A 1 91 ? -0.637 -7.337 14.562 1.00 90.50 91 GLN A C 1
ATOM 724 O O . GLN A 1 91 ? -1.646 -7.752 15.143 1.00 90.50 91 GLN A O 1
ATOM 729 N N . LYS A 1 92 ? 0.162 -6.406 15.096 1.00 89.94 92 LYS A N 1
ATOM 730 C CA . LYS A 1 92 ? -0.087 -5.739 16.381 1.00 89.94 92 LYS A CA 1
ATOM 731 C C . LYS A 1 92 ? -1.411 -4.974 16.352 1.00 89.94 92 LYS A C 1
ATOM 733 O O . LYS A 1 92 ? -2.216 -5.152 17.261 1.00 89.94 92 LYS A O 1
ATOM 738 N N . LEU A 1 93 ? -1.697 -4.226 15.282 1.00 90.31 93 LEU A N 1
ATOM 739 C CA . LEU A 1 93 ? -2.991 -3.560 15.082 1.00 90.31 93 LEU A CA 1
ATOM 740 C C . LEU A 1 93 ? -4.155 -4.549 15.047 1.00 90.31 93 LEU A C 1
ATOM 742 O O . LEU A 1 93 ? -5.153 -4.338 15.730 1.00 90.31 93 LEU A O 1
ATOM 746 N N . SER A 1 94 ? -4.030 -5.637 14.286 1.00 90.44 94 SER A N 1
ATOM 747 C CA . SER A 1 94 ? -5.074 -6.665 14.222 1.00 90.44 94 SER A CA 1
ATOM 748 C C . SER A 1 94 ? -5.349 -7.272 15.602 1.00 90.44 94 SER A C 1
ATOM 750 O O . SER A 1 94 ? -6.503 -7.379 16.018 1.00 90.44 94 SER A O 1
ATOM 752 N N . THR A 1 95 ? -4.288 -7.585 16.348 1.00 92.25 95 THR A N 1
ATOM 753 C CA . THR A 1 95 ? -4.383 -8.117 17.713 1.00 92.25 95 THR A CA 1
ATOM 754 C C . THR A 1 95 ? -5.026 -7.105 18.658 1.00 92.25 95 THR A C 1
ATOM 756 O O . THR A 1 95 ? -5.921 -7.469 19.421 1.00 92.25 95 THR A O 1
ATOM 759 N N . TYR A 1 96 ? -4.622 -5.834 18.578 1.00 90.38 96 TYR A N 1
ATOM 760 C CA . TYR A 1 96 ? -5.205 -4.749 19.360 1.00 90.38 96 TYR A CA 1
ATOM 761 C C . TYR A 1 96 ? -6.706 -4.628 19.089 1.00 90.38 96 TYR A C 1
ATOM 763 O O . TYR A 1 96 ? -7.495 -4.743 20.023 1.00 90.38 96 TYR A O 1
ATOM 771 N N . VAL A 1 97 ? -7.120 -4.518 17.823 1.00 92.19 97 VAL A N 1
ATOM 772 C CA . VAL A 1 97 ? -8.539 -4.429 17.439 1.00 92.19 97 VAL A CA 1
ATOM 773 C C . VAL A 1 97 ? -9.335 -5.625 17.967 1.00 92.19 97 VAL A C 1
ATOM 775 O O . VAL A 1 97 ? -10.376 -5.429 18.593 1.00 92.19 97 VAL A O 1
ATOM 778 N N . LEU A 1 98 ? -8.841 -6.855 17.786 1.00 92.88 98 LEU A N 1
ATOM 779 C CA . LEU A 1 98 ? -9.522 -8.055 18.286 1.00 92.88 98 LEU A CA 1
ATOM 780 C C . LEU A 1 98 ? -9.636 -8.064 19.815 1.00 92.88 98 LEU A C 1
ATOM 782 O O . LEU A 1 98 ? -10.688 -8.418 20.352 1.00 92.88 98 LEU A O 1
ATOM 786 N N . SER A 1 99 ? -8.581 -7.653 20.522 1.00 91.75 99 SER A N 1
ATOM 787 C CA . SER A 1 99 ? -8.592 -7.560 21.984 1.00 91.75 99 SER A CA 1
ATOM 788 C C . SER A 1 99 ? -9.588 -6.509 22.488 1.00 91.75 99 SER A C 1
ATOM 790 O O . SER A 1 99 ? -10.354 -6.785 23.412 1.00 91.75 99 SER A O 1
ATOM 792 N N . THR A 1 100 ? -9.654 -5.354 21.824 1.00 89.94 100 THR A N 1
ATOM 793 C CA . THR A 1 100 ? -10.577 -4.260 22.135 1.00 89.94 100 THR A CA 1
ATOM 794 C C . THR A 1 100 ? -12.025 -4.681 21.903 1.00 89.94 100 THR A C 1
ATOM 796 O O . THR A 1 100 ? -12.853 -4.534 22.800 1.00 89.94 100 THR A O 1
ATOM 799 N N . VAL A 1 101 ? -12.333 -5.300 20.756 1.00 91.25 101 VAL A N 1
ATOM 800 C CA . VAL A 1 101 ? -13.670 -5.855 20.478 1.00 91.25 101 VAL A CA 1
ATOM 801 C C . VAL A 1 101 ? -14.058 -6.888 21.536 1.00 91.25 101 VAL A C 1
ATOM 803 O O . VAL A 1 101 ? -15.146 -6.803 22.103 1.00 91.25 101 VAL A O 1
ATOM 806 N N . LYS A 1 102 ? -13.161 -7.827 21.865 1.00 92.31 102 LYS A N 1
ATOM 807 C CA . LYS A 1 102 ? -13.406 -8.826 22.915 1.00 92.31 102 LYS A CA 1
ATOM 808 C C . LYS A 1 102 ? -13.691 -8.174 24.270 1.00 92.31 102 LYS A C 1
ATOM 810 O O . LYS A 1 102 ? -14.580 -8.647 24.979 1.00 92.31 102 LYS A O 1
ATOM 815 N N . SER A 1 103 ? -12.960 -7.116 24.622 1.00 89.44 103 SER A N 1
ATOM 816 C CA . SER A 1 103 ? -13.159 -6.364 25.866 1.00 89.44 103 SER A CA 1
ATOM 817 C C . SER A 1 103 ? -14.550 -5.730 25.909 1.00 89.44 103 SER A C 1
ATOM 819 O O . SER A 1 103 ? -15.320 -6.015 26.823 1.00 89.44 103 SER A O 1
ATOM 821 N N . TYR A 1 104 ? -14.934 -4.975 24.874 1.00 87.38 104 TYR A N 1
ATOM 822 C CA . TYR A 1 104 ? -16.253 -4.336 24.818 1.00 87.38 104 TYR A CA 1
ATOM 823 C C . TYR A 1 104 ? -17.404 -5.347 24.800 1.00 87.38 104 TYR A C 1
ATOM 825 O O . TYR A 1 104 ? -18.379 -5.165 25.530 1.00 87.38 104 TYR A O 1
ATOM 833 N N . VAL A 1 105 ? -17.289 -6.434 24.027 1.00 89.56 105 VAL A N 1
ATOM 834 C CA . VAL A 1 105 ? -18.292 -7.513 24.013 1.00 89.56 105 VAL A CA 1
ATOM 835 C C . VAL A 1 105 ? -18.415 -8.149 25.397 1.00 89.56 105 VAL A C 1
ATOM 837 O O . VAL A 1 105 ? -19.526 -8.311 25.895 1.00 89.56 105 VAL A O 1
ATOM 840 N N . SER A 1 106 ? -17.294 -8.455 26.058 1.00 90.81 106 SER A N 1
ATOM 841 C CA . SER A 1 106 ? -17.308 -9.025 27.412 1.00 90.81 106 SER A CA 1
ATOM 842 C C . SER A 1 106 ? -17.961 -8.075 28.418 1.00 90.81 106 SER A C 1
ATOM 844 O O . SER A 1 106 ? -18.778 -8.516 29.223 1.00 90.81 106 SER A O 1
ATOM 846 N N . THR A 1 107 ? -17.660 -6.775 28.344 1.00 88.88 107 THR A N 1
ATOM 847 C CA . THR A 1 107 ? -18.278 -5.748 29.195 1.00 88.88 107 THR A CA 1
ATOM 848 C C . THR A 1 107 ? -19.787 -5.672 28.970 1.00 88.88 107 THR A C 1
ATOM 850 O O . THR A 1 107 ? -20.551 -5.717 29.932 1.00 88.88 107 THR A O 1
ATOM 853 N N . ALA A 1 108 ? -20.241 -5.625 27.714 1.00 86.88 108 ALA A N 1
ATOM 854 C CA . ALA A 1 108 ? -21.665 -5.586 27.386 1.00 86.88 108 ALA A CA 1
ATOM 855 C C . ALA A 1 108 ? -22.408 -6.844 27.871 1.00 86.88 108 ALA A C 1
ATOM 857 O O . ALA A 1 108 ? -23.459 -6.739 28.504 1.00 86.88 108 ALA A O 1
ATOM 858 N N . LEU A 1 109 ? -21.843 -8.032 27.640 1.00 88.94 109 LEU A N 1
ATOM 859 C CA . LEU A 1 109 ? -22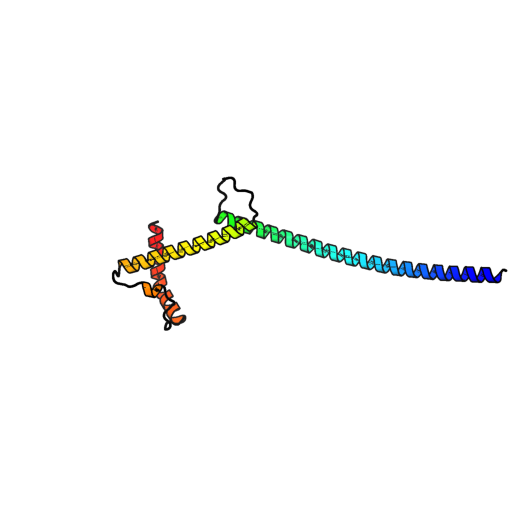.419 -9.295 28.112 1.00 88.94 109 LEU A CA 1
ATOM 860 C C . LEU A 1 109 ? -22.425 -9.393 29.643 1.00 88.94 109 LEU A C 1
ATOM 862 O O . LEU A 1 109 ? -23.399 -9.872 30.225 1.00 88.94 109 LEU A O 1
ATOM 866 N N . GLY A 1 110 ? -21.375 -8.902 30.304 1.00 89.56 110 GLY A N 1
ATOM 867 C CA . GLY A 1 110 ? -21.302 -8.813 31.762 1.00 89.56 110 GLY A CA 1
ATOM 868 C C . GLY A 1 110 ? -22.406 -7.930 32.341 1.00 89.56 110 GLY A C 1
ATOM 869 O O . GLY A 1 110 ? -23.058 -8.321 33.308 1.00 89.56 110 GLY A O 1
ATOM 870 N N . LEU A 1 111 ? -22.683 -6.787 31.706 1.00 88.00 111 LEU A N 1
ATOM 871 C CA . LEU A 1 111 ? -23.795 -5.909 32.074 1.00 88.00 111 LEU A CA 1
ATOM 872 C C . LEU A 1 111 ? -25.155 -6.608 31.913 1.00 88.00 111 LEU A C 1
ATOM 874 O O . LEU A 1 111 ? -25.966 -6.592 32.839 1.00 88.00 111 LEU A O 1
ATOM 878 N N . VAL A 1 112 ? -25.386 -7.292 30.786 1.00 88.56 112 VAL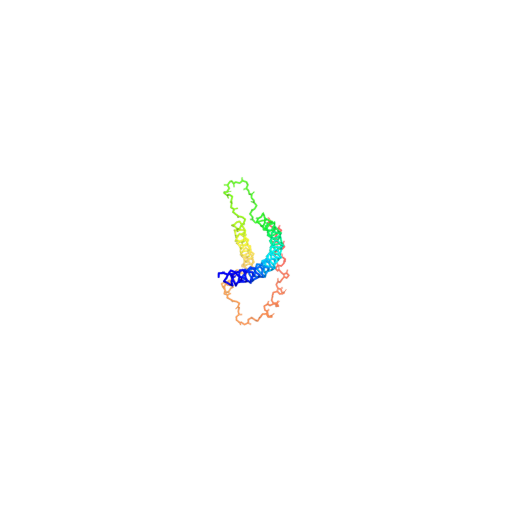 A N 1
ATOM 879 C CA . VAL A 1 112 ? -26.613 -8.085 30.570 1.00 88.56 112 VAL A CA 1
ATOM 880 C C . VAL A 1 112 ? -26.787 -9.130 31.673 1.00 88.56 112 VAL A C 1
ATOM 882 O O . VAL A 1 112 ? -27.876 -9.257 32.234 1.00 88.56 112 VAL A O 1
ATOM 885 N N . LYS A 1 113 ? -25.712 -9.841 32.030 1.00 89.31 113 LYS A N 1
ATOM 886 C CA . LYS A 1 113 ? -25.741 -10.871 33.074 1.00 89.31 113 LYS A CA 1
ATOM 887 C C . LYS A 1 113 ? -25.970 -10.292 34.475 1.00 89.31 113 LYS A C 1
ATOM 889 O O . LYS A 1 113 ? -26.608 -10.945 35.296 1.00 89.31 113 LYS A O 1
ATOM 894 N N . ALA A 1 114 ? -25.498 -9.074 34.742 1.00 88.44 114 ALA A N 1
ATOM 895 C CA . ALA A 1 114 ? -25.723 -8.381 36.010 1.00 88.44 114 ALA A CA 1
ATOM 896 C C . ALA A 1 114 ? -27.196 -7.985 36.217 1.00 88.44 114 ALA A C 1
ATOM 898 O O . ALA A 1 114 ? -27.692 -8.057 37.340 1.00 88.44 114 ALA A O 1
ATOM 899 N N . TRP A 1 115 ? -27.907 -7.598 35.150 1.00 87.56 115 TRP A N 1
ATOM 900 C CA . TRP A 1 115 ? -29.341 -7.278 35.219 1.00 87.56 115 TRP A CA 1
ATOM 901 C C . TRP A 1 115 ? -30.251 -8.501 35.085 1.00 87.56 115 TRP A C 1
ATOM 903 O O . TRP A 1 115 ? -31.343 -8.516 35.653 1.00 87.56 115 TRP A O 1
ATOM 913 N N . HIS A 1 116 ? -29.803 -9.533 34.371 1.00 89.25 116 HIS A N 1
ATOM 914 C CA . HIS A 1 116 ? -30.556 -10.763 34.148 1.00 89.25 116 HIS A CA 1
ATOM 915 C C . HIS A 1 116 ? -29.705 -11.989 34.493 1.00 89.25 116 HIS A C 1
ATOM 917 O O . HIS A 1 116 ? -29.088 -12.621 33.633 1.00 89.25 116 HIS A O 1
ATOM 923 N N . VAL A 1 117 ? -29.690 -12.325 35.786 1.00 84.81 117 VAL A N 1
ATOM 924 C CA . VAL A 1 117 ? -28.828 -13.370 36.364 1.00 84.81 117 VAL A CA 1
ATOM 925 C C . VAL A 1 117 ? -29.043 -14.735 35.699 1.00 84.81 117 VAL A C 1
ATOM 927 O O . VAL A 1 117 ? -28.072 -15.444 35.433 1.00 84.81 117 VAL A O 1
ATOM 930 N N . ASP A 1 118 ? -30.280 -15.069 35.330 1.00 89.31 118 ASP A N 1
ATOM 931 C CA . ASP A 1 118 ? -30.636 -16.378 34.763 1.00 89.31 118 ASP A CA 1
ATOM 932 C C . ASP A 1 118 ? -30.522 -16.459 33.230 1.00 89.31 118 ASP A C 1
ATOM 934 O O . ASP A 1 118 ? -30.756 -17.518 32.654 1.00 89.31 118 ASP A O 1
ATOM 938 N N . THR A 1 119 ? -30.129 -15.380 32.542 1.00 89.12 119 THR A N 1
ATOM 939 C CA . THR A 1 119 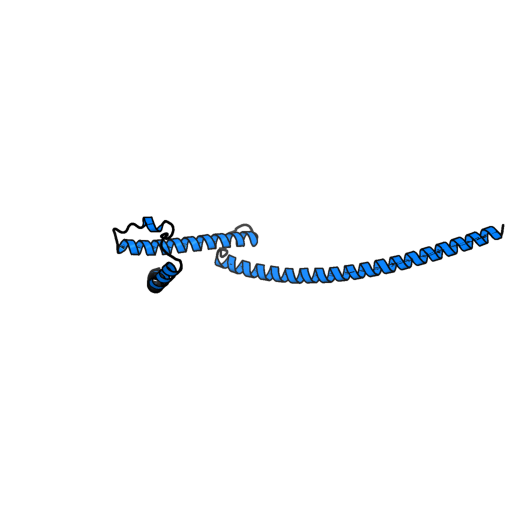? -30.027 -15.388 31.072 1.00 89.12 119 THR A CA 1
ATOM 940 C C . THR A 1 119 ? -28.897 -16.295 30.598 1.00 89.12 119 THR A C 1
ATOM 942 O O . THR A 1 119 ? -27.730 -16.051 30.913 1.00 89.12 119 THR A O 1
ATOM 945 N N . ASP A 1 120 ? -29.213 -17.316 29.804 1.00 87.62 120 ASP A N 1
ATOM 946 C CA . ASP A 1 120 ? -28.200 -18.095 29.095 1.00 87.62 120 ASP A CA 1
ATOM 947 C C . ASP A 1 120 ? -27.640 -17.287 27.915 1.00 87.62 120 ASP A C 1
ATOM 949 O O . ASP A 1 120 ? -28.379 -16.831 27.044 1.00 87.62 120 ASP A O 1
ATOM 953 N N . LEU A 1 121 ? -26.322 -17.088 27.907 1.00 87.94 121 LEU A N 1
ATOM 954 C CA . LEU A 1 121 ? -25.612 -16.357 26.855 1.00 87.94 121 LEU A CA 1
ATOM 955 C C . LEU A 1 121 ? -25.026 -17.295 25.792 1.00 87.94 121 LEU A C 1
ATOM 957 O O . LEU A 1 121 ? -24.542 -16.809 24.771 1.00 87.94 121 LEU A O 1
ATOM 961 N N . ALA A 1 122 ? -25.072 -18.618 25.994 1.00 86.81 122 ALA A N 1
ATOM 962 C CA . ALA A 1 122 ? -24.545 -19.593 25.041 1.00 86.81 122 ALA A CA 1
ATOM 963 C C . ALA A 1 122 ? -25.105 -19.433 23.611 1.00 86.81 122 ALA A C 1
ATOM 965 O O . ALA A 1 122 ? -24.304 -19.514 22.673 1.00 86.81 122 ALA A O 1
ATOM 966 N N . PRO A 1 123 ? -26.402 -19.112 23.396 1.00 86.56 123 PRO A N 1
ATOM 967 C CA . PRO A 1 123 ? -26.934 -18.900 22.048 1.00 86.56 123 PRO A CA 1
ATOM 968 C C . PRO A 1 123 ? -26.233 -17.781 21.261 1.00 86.56 123 PRO A C 1
ATOM 970 O O . PRO A 1 123 ? -26.163 -17.857 20.040 1.00 86.56 123 PRO A O 1
ATOM 973 N N . LEU A 1 124 ? -25.650 -16.780 21.934 1.00 84.81 124 LEU A N 1
ATOM 974 C CA . LEU A 1 124 ? -24.968 -15.646 21.285 1.00 84.81 124 LEU A CA 1
ATOM 975 C C . LEU A 1 124 ? -23.608 -16.012 20.672 1.00 84.81 124 LEU A C 1
ATOM 977 O O . LEU A 1 124 ? -23.037 -15.221 19.929 1.00 84.81 124 LEU A O 1
ATOM 981 N N . SER A 1 125 ? -23.068 -17.185 21.009 1.00 83.00 125 SER A N 1
ATOM 982 C CA . SER A 1 125 ? -21.836 -17.711 20.404 1.00 83.00 125 SER A CA 1
ATOM 983 C C . SER A 1 125 ? -22.064 -18.387 19.048 1.00 83.00 125 SER A C 1
ATOM 985 O O . SER A 1 125 ? -21.099 -18.711 18.358 1.00 83.00 125 SER A O 1
ATOM 987 N N . SER A 1 126 ? -23.328 -18.616 18.684 1.00 80.06 126 SER A N 1
ATOM 988 C CA . SER A 1 126 ? -23.736 -19.197 17.404 1.00 80.06 126 SER A CA 1
ATOM 989 C C . SER A 1 126 ? -23.994 -18.101 16.363 1.00 80.06 126 SER A C 1
ATOM 991 O O . SER A 1 126 ? -24.037 -16.917 16.695 1.00 80.06 126 SER A O 1
ATOM 993 N N . GLU A 1 127 ? -24.147 -18.488 15.094 1.00 71.44 127 GLU A N 1
ATOM 994 C CA . GLU A 1 127 ? -24.552 -17.558 14.032 1.00 71.44 127 GLU A CA 1
ATOM 995 C C . GLU A 1 127 ? -25.899 -16.887 14.355 1.00 71.44 127 GLU A C 1
ATOM 997 O O . GLU A 1 127 ? -26.684 -17.391 15.164 1.00 71.44 127 GLU A O 1
ATOM 1002 N N . LEU A 1 128 ? -26.150 -15.732 13.724 1.00 71.69 128 LEU A N 1
ATOM 1003 C CA . LEU A 1 128 ? -27.415 -15.011 13.855 1.00 71.69 128 LEU A CA 1
ATOM 1004 C C . LEU A 1 128 ? -28.605 -15.964 13.640 1.00 71.69 128 LEU A C 1
ATOM 1006 O O . LEU A 1 128 ? -28.516 -16.873 12.809 1.00 71.69 128 LEU A O 1
ATOM 1010 N N . PRO A 1 129 ? -29.726 -15.757 14.355 1.00 75.19 129 PRO A N 1
ATOM 1011 C CA . PRO A 1 129 ? -30.934 -16.541 14.136 1.00 75.19 129 PRO A CA 1
ATOM 1012 C C . PRO A 1 129 ? -31.307 -16.566 12.646 1.00 75.19 129 PRO A C 1
ATOM 1014 O O . PRO A 1 129 ? -31.356 -15.517 12.005 1.00 75.19 129 PRO A O 1
ATOM 1017 N N . LEU A 1 130 ? -31.555 -17.762 12.093 1.00 65.62 130 LEU A N 1
ATOM 1018 C CA . LEU A 1 130 ? -31.853 -17.984 10.665 1.00 65.62 130 LEU A CA 1
ATOM 1019 C C . LEU A 1 130 ? -33.076 -17.196 10.154 1.00 65.62 130 LEU A C 1
ATOM 1021 O O . LEU A 1 130 ? -33.281 -17.087 8.948 1.00 65.62 130 LEU A O 1
ATOM 1025 N N . ASP A 1 131 ? -33.909 -16.695 11.061 1.00 79.69 131 ASP A N 1
ATOM 1026 C CA . ASP A 1 131 ? -35.128 -15.934 10.809 1.00 79.69 131 ASP A CA 1
ATOM 1027 C C . ASP A 1 131 ? -34.930 -14.408 10.829 1.00 79.69 131 ASP A C 1
ATOM 1029 O O . ASP A 1 131 ? -35.889 -13.679 10.580 1.00 79.69 131 ASP A O 1
ATOM 1033 N N . CYS A 1 132 ? -33.714 -13.917 11.086 1.00 82.50 132 CYS A N 1
ATOM 1034 C CA . CYS A 1 132 ? -33.399 -12.491 11.072 1.00 82.50 132 CYS A CA 1
ATOM 1035 C C . CYS A 1 132 ? -32.879 -12.062 9.691 1.00 82.50 132 CYS A C 1
ATOM 1037 O O . CYS A 1 132 ? -31.784 -12.453 9.286 1.00 82.50 132 CYS A O 1
ATOM 1039 N N . SER A 1 133 ? -33.648 -11.244 8.965 1.00 86.94 133 SER A N 1
ATOM 1040 C CA . SER A 1 133 ? -33.166 -10.618 7.725 1.00 86.94 133 SER A CA 1
ATOM 1041 C C . SER A 1 133 ? -32.189 -9.471 8.013 1.00 86.94 133 SER A C 1
ATOM 1043 O O . SER A 1 133 ? -32.216 -8.873 9.093 1.00 86.94 133 SER A O 1
ATOM 1045 N N . ASP A 1 134 ? -31.366 -9.099 7.029 1.00 86.75 134 ASP A N 1
ATOM 1046 C CA . ASP A 1 134 ? -30.432 -7.970 7.147 1.00 86.75 134 ASP A CA 1
ATOM 1047 C C . ASP A 1 134 ? -31.154 -6.655 7.500 1.00 86.75 134 ASP A C 1
ATOM 1049 O O . ASP A 1 134 ? -30.644 -5.846 8.280 1.00 86.75 134 ASP A O 1
ATOM 1053 N N . GLU A 1 135 ? -32.369 -6.435 6.983 1.00 89.12 135 GLU A N 1
ATOM 1054 C CA . GLU A 1 135 ? -33.181 -5.254 7.301 1.00 89.12 135 GLU A CA 1
ATOM 1055 C C . GLU A 1 135 ? -33.669 -5.261 8.752 1.00 89.12 135 GLU A C 1
ATOM 1057 O O . GLU A 1 135 ? -33.660 -4.218 9.413 1.00 89.12 135 GLU A O 1
ATOM 1062 N N . GLN A 1 136 ? -34.082 -6.426 9.259 1.00 87.94 136 GLN A N 1
ATOM 1063 C CA . GLN A 1 136 ? -34.515 -6.584 10.647 1.00 87.94 136 GLN A CA 1
ATOM 1064 C C . GLN A 1 136 ? -33.339 -6.381 11.602 1.00 87.94 136 GLN A C 1
ATOM 1066 O O . GLN A 1 136 ? -33.453 -5.614 12.560 1.00 87.94 136 GLN A O 1
ATOM 1071 N N . PHE A 1 137 ? -32.186 -6.981 11.298 1.00 88.06 137 PHE A N 1
ATOM 1072 C CA . PHE A 1 137 ? -30.959 -6.760 12.056 1.00 88.06 137 PHE A CA 1
ATOM 1073 C C . PHE A 1 137 ? -30.533 -5.289 12.019 1.00 88.06 137 PHE A C 1
ATOM 1075 O O . PHE A 1 137 ? -30.209 -4.704 13.052 1.00 88.06 137 PHE A O 1
AT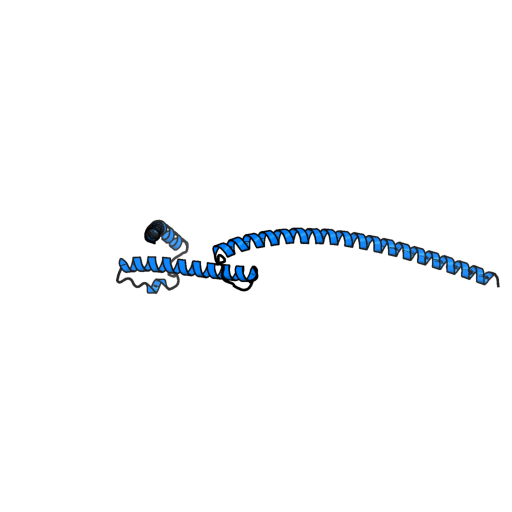OM 1082 N N . GLY A 1 138 ? -30.610 -4.649 10.850 1.00 89.12 138 GLY A N 1
ATOM 1083 C CA . GLY A 1 138 ? -30.324 -3.226 10.692 1.00 89.12 138 GLY A CA 1
ATOM 1084 C C . GLY A 1 138 ? -31.233 -2.330 11.536 1.00 89.12 138 GLY A C 1
ATOM 1085 O O . GLY A 1 138 ? -30.767 -1.324 12.077 1.00 89.12 138 GLY A O 1
ATOM 1086 N N . GLN A 1 139 ? -32.512 -2.684 11.691 1.00 90.94 139 GLN A N 1
ATOM 1087 C CA . GLN A 1 139 ? -33.423 -1.956 12.575 1.00 90.94 139 GLN A CA 1
ATOM 1088 C C . GLN A 1 139 ? -33.081 -2.179 14.053 1.00 90.94 139 GLN A C 1
ATOM 1090 O O . GLN A 1 139 ? -32.972 -1.203 14.794 1.00 90.94 139 GLN A O 1
ATOM 1095 N N . LEU A 1 140 ? -32.806 -3.423 14.459 1.00 88.81 140 LEU A N 1
ATOM 1096 C CA . LEU A 1 140 ? -32.351 -3.734 15.820 1.00 88.81 140 LEU A CA 1
ATOM 1097 C C . LEU A 1 140 ? -31.074 -2.957 16.168 1.00 88.81 140 LEU A C 1
ATOM 1099 O O . LEU A 1 140 ? -30.977 -2.380 17.249 1.00 88.81 140 LEU A O 1
ATOM 1103 N N . MET A 1 141 ? -30.128 -2.859 15.229 1.00 91.19 141 MET A N 1
ATOM 1104 C CA . MET A 1 141 ? -28.898 -2.083 15.397 1.00 91.19 141 MET A CA 1
ATOM 1105 C C . MET A 1 141 ? -29.168 -0.593 15.635 1.00 91.19 141 MET A C 1
ATOM 1107 O O . MET A 1 141 ? -28.518 0.009 16.490 1.00 91.19 141 MET A O 1
ATOM 1111 N N . LYS A 1 142 ? -30.137 0.006 14.932 1.00 93.50 142 LYS A N 1
ATOM 1112 C CA . LYS A 1 142 ? -30.534 1.408 15.158 1.00 93.50 142 LYS A CA 1
ATOM 1113 C C . LYS A 1 142 ? -31.147 1.611 16.540 1.00 93.50 142 LYS A C 1
ATOM 1115 O O . LYS A 1 142 ? -30.856 2.619 17.182 1.00 93.50 142 LYS A O 1
ATOM 1120 N N . ASP A 1 143 ? -31.951 0.658 16.999 1.00 92.31 143 ASP A N 1
ATOM 1121 C CA . ASP A 1 143 ? -32.628 0.740 18.293 1.00 92.31 143 ASP A CA 1
ATOM 1122 C C . ASP A 1 143 ? -31.626 0.627 19.457 1.00 92.31 143 ASP A C 1
ATOM 1124 O O . ASP A 1 143 ? -31.743 1.344 20.455 1.00 92.31 143 ASP A O 1
ATOM 1128 N N . VAL A 1 144 ? -30.591 -0.213 19.318 1.00 91.50 144 VAL A N 1
ATOM 1129 C CA . VAL A 1 144 ? -29.552 -0.385 20.353 1.00 91.50 144 VAL A CA 1
ATOM 1130 C C . VAL A 1 144 ? -28.436 0.660 20.284 1.00 91.50 144 VAL A C 1
ATOM 1132 O O . VAL A 1 144 ? -27.792 0.918 21.301 1.00 91.50 144 VAL A O 1
ATOM 1135 N N . GLN A 1 145 ? -28.208 1.303 19.133 1.00 92.44 145 GLN A N 1
ATOM 1136 C CA . GLN A 1 145 ? -27.152 2.307 18.939 1.00 92.44 145 GLN A CA 1
ATOM 1137 C C . GLN A 1 145 ? -27.110 3.416 20.015 1.00 92.44 145 GLN A C 1
ATOM 1139 O O . GLN A 1 145 ? -26.022 3.669 20.544 1.00 92.44 145 GLN A O 1
ATOM 1144 N N . PRO A 1 146 ? -28.222 4.088 20.387 1.00 94.12 146 PRO A N 1
ATOM 1145 C CA . PRO A 1 146 ? -28.179 5.132 21.415 1.00 94.12 146 PRO A CA 1
ATOM 1146 C C . PRO A 1 146 ? -27.810 4.583 22.800 1.00 94.12 146 PRO A C 1
ATOM 1148 O O . PRO A 1 146 ? -27.141 5.268 23.575 1.00 94.12 146 PRO A O 1
ATOM 1151 N N . VAL A 1 147 ? -28.206 3.343 23.106 1.00 90.31 147 VAL A N 1
ATOM 1152 C CA . VAL A 1 147 ? -27.860 2.668 24.365 1.00 90.31 147 VAL A CA 1
ATOM 1153 C C . VAL A 1 147 ? -26.383 2.282 24.369 1.00 90.31 147 VAL A C 1
ATOM 1155 O O . VAL A 1 147 ? -25.684 2.574 25.337 1.00 90.31 147 VAL A O 1
ATOM 1158 N N . ALA A 1 148 ? -25.890 1.702 23.271 1.00 88.62 148 ALA A N 1
ATOM 1159 C CA . ALA A 1 148 ? -24.487 1.340 23.103 1.00 88.62 148 ALA A CA 1
ATOM 1160 C C . ALA A 1 148 ? -23.571 2.558 23.271 1.00 88.62 148 ALA A C 1
ATOM 1162 O O . ALA A 1 148 ? -22.605 2.493 24.028 1.00 88.62 148 ALA A O 1
ATOM 1163 N N . LYS A 1 149 ? -23.925 3.694 22.653 1.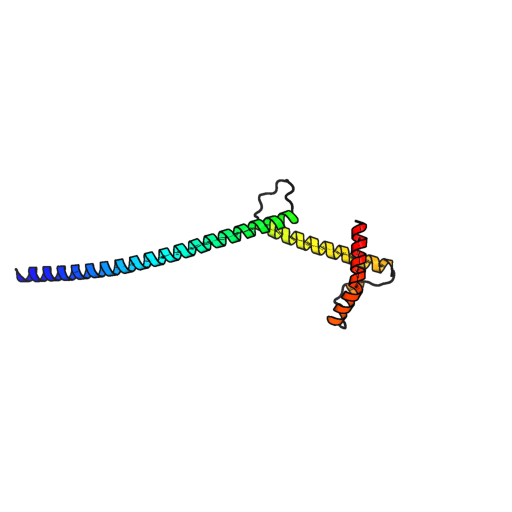00 89.38 149 LYS A N 1
ATOM 1164 C CA . LYS A 1 149 ? -23.197 4.958 22.827 1.00 89.38 149 LYS A CA 1
ATOM 1165 C C . LYS A 1 149 ? -23.104 5.360 24.300 1.00 89.38 149 LYS A C 1
ATOM 1167 O O . LYS A 1 149 ? -22.014 5.603 24.797 1.00 89.38 149 LYS A O 1
ATOM 1172 N N . LYS A 1 150 ? -24.231 5.356 25.019 1.00 88.19 150 LYS A N 1
ATOM 1173 C CA . LYS A 1 150 ? -24.263 5.722 26.442 1.00 88.19 150 LYS A CA 1
ATOM 1174 C C . LYS A 1 150 ? -23.424 4.778 27.314 1.00 88.19 150 LYS A C 1
ATOM 1176 O O . LYS A 1 150 ? -22.805 5.231 28.275 1.00 88.19 150 LYS A O 1
ATOM 1181 N N . ILE A 1 151 ? -23.418 3.478 27.003 1.00 83.88 151 ILE A N 1
ATOM 1182 C CA . ILE A 1 151 ? -22.583 2.490 27.702 1.00 83.88 151 ILE A CA 1
ATOM 1183 C C . ILE A 1 151 ? -21.103 2.803 27.472 1.00 83.88 151 ILE A C 1
ATOM 1185 O O . ILE A 1 151 ? -20.366 2.886 28.449 1.00 83.88 151 ILE A O 1
ATOM 1189 N N . VAL A 1 152 ? -20.684 3.028 26.222 1.00 82.94 152 VAL A N 1
ATOM 1190 C CA . VAL A 1 152 ? -19.293 3.384 25.891 1.00 82.94 152 VAL A CA 1
ATOM 1191 C C . VAL A 1 152 ? -18.879 4.666 26.611 1.00 82.94 152 VAL A C 1
ATOM 1193 O O . VAL A 1 152 ? -17.890 4.636 27.336 1.00 82.94 152 VAL A O 1
ATOM 1196 N N . ASP A 1 153 ? -19.690 5.726 26.539 1.00 85.56 153 ASP A N 1
ATOM 1197 C CA . ASP A 1 153 ? -19.419 6.996 27.226 1.00 85.56 153 ASP A CA 1
ATOM 1198 C C . ASP A 1 153 ? -19.242 6.803 28.749 1.00 85.56 153 ASP A C 1
ATOM 1200 O O . ASP A 1 153 ? -18.437 7.482 29.382 1.00 85.56 153 ASP A O 1
ATOM 1204 N N . THR A 1 154 ? -19.994 5.877 29.358 1.00 80.56 154 THR A N 1
ATOM 1205 C CA . THR A 1 154 ? -19.911 5.583 30.802 1.00 80.56 154 THR A CA 1
ATOM 1206 C C . THR A 1 154 ? -18.665 4.767 31.147 1.00 80.56 154 THR A C 1
ATOM 1208 O O . THR A 1 154 ? -18.037 5.015 32.174 1.00 80.56 154 THR A O 1
ATOM 1211 N N . VAL A 1 155 ? -18.309 3.794 30.306 1.00 73.38 155 VAL A N 1
ATOM 1212 C CA . VAL A 1 155 ? -17.125 2.943 30.492 1.00 73.38 155 VAL A CA 1
ATOM 1213 C C . VAL A 1 155 ? -15.844 3.760 30.312 1.00 73.38 155 VAL A C 1
ATOM 1215 O O . VAL A 1 155 ? -14.928 3.626 31.117 1.00 73.38 155 VAL A O 1
ATOM 1218 N N . GLU A 1 156 ? -15.801 4.656 29.324 1.00 73.31 156 GLU A N 1
ATOM 1219 C CA . GLU A 1 156 ? -14.663 5.555 29.083 1.00 73.31 156 GLU A CA 1
ATOM 1220 C C . GLU A 1 156 ? -14.446 6.576 30.212 1.00 73.31 156 GLU A C 1
ATOM 1222 O O . GLU A 1 156 ? -13.331 7.039 30.404 1.00 73.31 156 GLU A O 1
ATOM 1227 N N . GLN A 1 157 ? -15.482 6.914 30.987 1.00 68.06 157 GLN A N 1
ATOM 1228 C CA . GLN A 1 157 ? -15.368 7.802 32.155 1.00 68.06 157 GLN A CA 1
ATOM 1229 C C . GLN A 1 157 ? -14.875 7.094 33.428 1.00 68.06 157 GLN A C 1
ATOM 1231 O O . GLN A 1 157 ? -14.573 7.765 34.416 1.00 68.06 157 GLN A O 1
ATOM 1236 N N . GLN A 1 158 ? -14.853 5.758 33.442 1.00 56.78 158 GLN A N 1
ATOM 1237 C CA . GLN A 1 158 ? -14.463 4.944 34.601 1.00 56.78 158 GLN A CA 1
ATOM 1238 C C . GLN A 1 158 ? -13.069 4.309 34.465 1.00 56.78 158 GLN A C 1
ATOM 1240 O O . GLN A 1 158 ? -12.572 3.765 35.453 1.00 56.78 158 GLN A O 1
ATOM 1245 N N . GLY A 1 159 ? -12.467 4.353 33.271 1.00 50.91 159 GLY A N 1
ATOM 1246 C CA . GLY A 1 159 ? -11.088 3.928 32.993 1.00 50.91 159 GLY A CA 1
ATOM 1247 C C . GLY A 1 159 ? -10.115 5.097 32.985 1.00 50.91 159 GLY A C 1
ATOM 1248 O O . GLY A 1 159 ? -8.937 4.852 33.325 1.00 50.91 159 GLY A O 1
#

Organism: Panicum virgatum (NCBI:txid38727)

pLDDT: mean 87.66, std 11.28, range [48.62, 98.5]

Foldseek 3Di:
DPVVVVVVVVVVVVVVVVVVVVVVVVVVVVVVVVVVVVVVVVVVVVVVVVVVVVVVVVLVVLVVLLCVQPNDPPDDDDPDDSVVSSVVSVVSVVVVVVVVVVVLVVVVVVVVCVVPVPDDCVVVVDDDDPPQDPVNVVVVCVVCVVVSVVSVVVVVVVD

Sequence (159 aa):
MNQNHSAEIKRLQEAKNKAMKELRDANEKLEKKLKDADSQMVDSMKRIKDLSAELQDFKEASKLLIDLVDPVVVEATEERSLLSRLQEATQKLSTYVLSTVKSYVSTALGLVKAWHVDTDLAPLSSELPLDCSDEQFGQLMKDVQPVAKKIVDTVEQQG

Radius of gyration: 39.23 Å; chains: 1; bounding box: 84×29×108 Å

Secondary structure (DSSP, 8-state):
-HHHHHHHHHHHHHHHHHHHHHHHHHHHHHHHHHHHHHHHHHHHHHHHHHHHHHHHHHHHHHHHHHHHHS---SS------HHHHHHHHHHHHHHHHHHHHHHHHHHHHHHHHHH-TT---GGGGSPPPTT--HHHHHHHHHHHHHHHHHHHHHHHTT-